Protein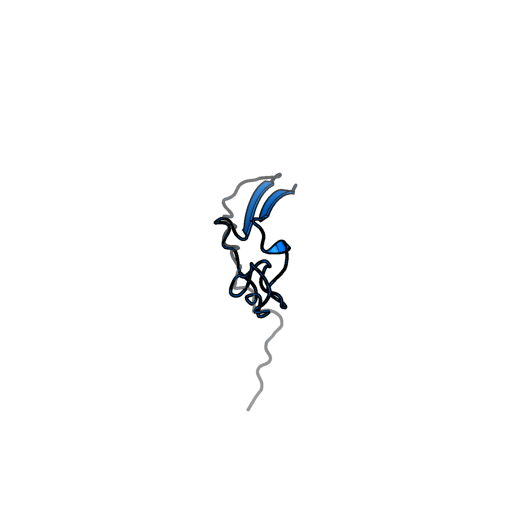 AF-A0A2V9MYL2-F1 (afdb_monomer)

Sequence (87 aa):
MHGGGLGPGGLSGAGGKSPFGGSSGSNRRYNLTFSISARNLLNTFNPGPPVGNLSSPFFGQSINTAGGPFASASANRRIDLQVRFSF

Foldseek 3Di:
DDDDDDDPDDPPPDPPQDPPDDPDDDPPQKDKDKDKDKACQVQDFAFDDFDCDPPDPRGPHRPDGHDDPPTDPVNGIDMDIDMDMDD

pLDDT: mean 74.39, std 16.81, range [41.06, 95.56]

Structure (mmCIF, N/CA/C/O backbone):
data_AF-A0A2V9MYL2-F1
#
_entry.id   AF-A0A2V9MYL2-F1
#
loop_
_atom_site.group_PDB
_atom_site.id
_atom_site.type_symbol
_atom_site.label_atom_id
_atom_site.label_alt_id
_atom_site.label_comp_id
_atom_site.label_asym_id
_atom_site.label_entity_id
_atom_site.label_seq_id
_atom_site.pdbx_PDB_ins_code
_atom_site.Cartn_x
_atom_site.Cartn_y
_atom_site.Cartn_z
_atom_site.occupancy
_atom_site.B_iso_or_equiv
_atom_site.auth_seq_id
_atom_site.auth_comp_id
_atom_site.auth_asym_id
_atom_site.auth_atom_id
_atom_site.pdbx_PDB_model_num
ATOM 1 N N . MET A 1 1 ? 12.482 -59.768 -15.165 1.00 42.28 1 MET A N 1
ATOM 2 C CA . MET A 1 1 ? 11.837 -58.589 -15.780 1.00 42.28 1 MET A CA 1
ATOM 3 C C . MET A 1 1 ? 12.957 -57.587 -16.000 1.00 42.28 1 MET A C 1
ATOM 5 O O . MET A 1 1 ? 13.500 -57.093 -15.023 1.00 42.28 1 MET A O 1
ATOM 9 N N . HIS A 1 2 ? 13.450 -57.487 -17.236 1.00 41.06 2 HIS A N 1
ATOM 10 C CA . HIS A 1 2 ? 14.680 -56.763 -17.568 1.00 41.06 2 HIS A CA 1
ATOM 11 C C . HIS A 1 2 ? 14.487 -55.249 -17.427 1.00 41.06 2 HIS A C 1
ATOM 13 O O . HIS A 1 2 ? 13.498 -54.703 -17.910 1.00 41.06 2 HIS A O 1
ATOM 19 N N . GLY A 1 3 ? 15.441 -54.600 -16.754 1.00 46.97 3 GLY A N 1
ATOM 20 C CA . GLY A 1 3 ? 15.513 -53.152 -16.614 1.00 46.97 3 GLY A CA 1
ATOM 21 C C . GLY A 1 3 ? 15.827 -52.458 -17.938 1.00 46.97 3 GLY A C 1
ATOM 22 O O . GLY A 1 3 ? 16.638 -52.936 -18.727 1.00 46.97 3 GLY A O 1
ATOM 23 N N . GLY A 1 4 ? 15.194 -51.307 -18.151 1.00 48.72 4 GLY A N 1
ATOM 24 C CA . GLY A 1 4 ? 15.554 -50.347 -19.186 1.00 48.72 4 GLY A CA 1
ATOM 25 C C . GLY A 1 4 ? 15.985 -49.053 -18.514 1.00 48.72 4 GLY A C 1
ATOM 26 O O . GLY A 1 4 ? 15.146 -48.314 -18.005 1.00 48.72 4 GLY A O 1
ATOM 27 N N . GLY A 1 5 ? 17.296 -48.823 -18.458 1.00 49.28 5 GLY A N 1
ATOM 28 C CA . GLY A 1 5 ? 17.879 -47.580 -17.971 1.00 49.28 5 GLY A CA 1
ATOM 29 C C . GLY A 1 5 ? 17.475 -46.399 -18.852 1.00 49.28 5 GLY A C 1
ATOM 30 O O . GLY A 1 5 ? 17.463 -46.493 -20.079 1.00 49.28 5 GLY A O 1
ATOM 31 N N . LEU A 1 6 ? 17.159 -45.277 -18.214 1.00 54.59 6 LEU A N 1
ATOM 32 C CA . LEU A 1 6 ? 17.009 -43.995 -18.889 1.00 54.59 6 LEU A CA 1
ATOM 33 C C . LEU A 1 6 ? 18.413 -43.539 -19.304 1.00 54.59 6 LEU A C 1
ATOM 35 O O . LEU A 1 6 ? 19.241 -43.203 -18.458 1.00 54.59 6 LEU A O 1
ATOM 39 N N . GLY A 1 7 ? 18.696 -43.613 -20.604 1.00 55.28 7 GLY A N 1
ATOM 40 C CA . GLY A 1 7 ? 19.961 -43.170 -21.181 1.00 55.28 7 GLY A CA 1
ATOM 41 C C . GLY A 1 7 ? 20.205 -41.663 -20.993 1.00 55.28 7 GLY A C 1
ATOM 42 O O . GLY A 1 7 ? 19.279 -40.902 -20.693 1.00 55.28 7 GLY A O 1
ATOM 43 N N . PRO A 1 8 ? 21.453 -41.204 -21.175 1.00 53.50 8 PRO A N 1
ATOM 44 C CA . PRO A 1 8 ? 21.841 -39.824 -20.933 1.00 53.50 8 PRO A CA 1
ATOM 45 C C . PRO A 1 8 ? 21.394 -38.944 -22.108 1.00 53.50 8 PRO A C 1
ATOM 47 O O . PRO A 1 8 ? 22.148 -38.718 -23.047 1.00 53.50 8 PRO A O 1
ATOM 50 N N . GLY A 1 9 ? 20.153 -38.454 -22.073 1.00 62.81 9 GLY A N 1
ATOM 51 C CA . GLY A 1 9 ? 19.691 -37.426 -23.013 1.00 62.81 9 GLY A CA 1
ATOM 52 C C . GLY A 1 9 ? 18.252 -37.589 -23.481 1.00 62.81 9 GLY A C 1
ATOM 53 O O . GLY A 1 9 ? 18.007 -38.107 -24.564 1.00 62.81 9 GLY A O 1
ATOM 54 N N . GLY A 1 10 ? 17.294 -37.083 -22.703 1.00 52.12 10 GLY A N 1
ATOM 55 C CA . GLY A 1 10 ? 15.889 -37.122 -23.115 1.00 52.12 10 GLY A CA 1
ATOM 56 C C . GLY A 1 10 ? 14.954 -36.130 -22.431 1.00 52.12 10 GLY A C 1
ATOM 57 O O . GLY A 1 10 ? 13.773 -36.417 -22.318 1.00 52.12 10 GLY A O 1
ATOM 58 N N . LEU A 1 11 ? 15.452 -34.979 -21.965 1.00 55.75 11 LEU A N 1
ATOM 59 C CA . LEU A 1 11 ? 14.608 -33.832 -21.574 1.00 55.75 11 LEU A CA 1
ATOM 60 C C . LEU A 1 11 ? 14.778 -32.644 -22.539 1.00 55.75 11 LEU A C 1
ATOM 62 O O . LEU A 1 11 ? 14.522 -31.493 -22.192 1.00 55.75 11 LEU A O 1
ATOM 66 N N . SER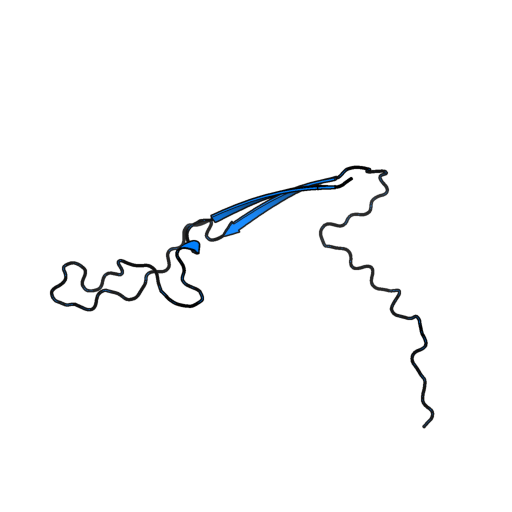 A 1 12 ? 15.198 -32.906 -23.779 1.00 53.22 12 SER A N 1
ATOM 67 C CA . SER A 1 12 ? 15.190 -31.914 -24.855 1.00 53.22 12 SER A CA 1
ATOM 68 C C . SER A 1 12 ? 13.767 -31.761 -25.395 1.00 53.22 12 SER A C 1
ATOM 70 O O . SER A 1 12 ? 13.409 -32.356 -26.408 1.00 53.22 12 SER A O 1
ATOM 72 N N . GLY A 1 13 ? 12.912 -31.018 -24.697 1.00 53.66 13 GLY A N 1
ATOM 73 C CA . GLY A 1 13 ? 11.527 -30.911 -25.157 1.00 53.66 1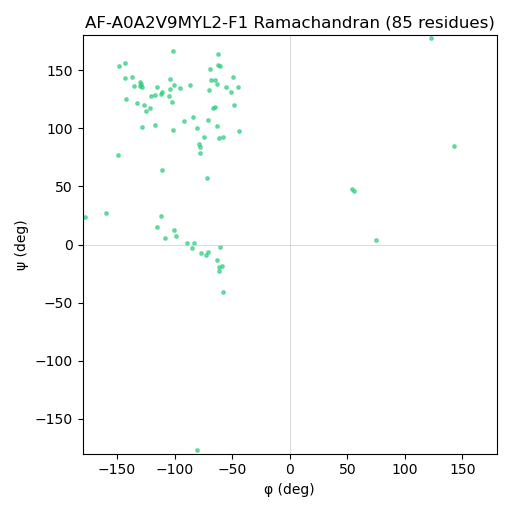3 GLY A CA 1
ATOM 74 C C . GLY A 1 13 ? 10.597 -30.020 -24.359 1.00 53.66 13 GLY A C 1
ATOM 75 O O . GLY A 1 13 ? 9.395 -30.228 -24.410 1.00 53.66 13 GLY A O 1
ATOM 76 N N . ALA A 1 14 ? 11.102 -29.037 -23.623 1.00 47.59 14 ALA A N 1
ATOM 77 C CA . ALA A 1 14 ? 10.242 -28.008 -23.054 1.00 47.59 14 ALA A CA 1
ATOM 78 C C . ALA A 1 14 ? 11.032 -26.711 -22.960 1.00 47.59 14 ALA A C 1
ATOM 80 O O . ALA A 1 14 ? 11.525 -26.324 -21.903 1.00 47.59 14 ALA A O 1
ATOM 81 N N . GLY A 1 15 ? 11.181 -26.050 -24.110 1.00 47.28 15 GLY A N 1
ATOM 82 C CA . GLY A 1 15 ? 11.544 -24.643 -24.156 1.00 47.28 15 GLY A CA 1
ATOM 83 C C . GLY A 1 15 ? 10.494 -23.860 -23.378 1.00 47.28 15 GLY A C 1
ATOM 84 O O . GLY A 1 15 ? 9.448 -23.506 -23.922 1.00 47.28 15 GLY A O 1
ATOM 85 N N . GLY A 1 16 ? 10.768 -23.646 -22.092 1.00 48.06 16 GLY A N 1
ATOM 86 C CA . GLY A 1 16 ? 10.000 -22.790 -21.210 1.00 48.06 16 GLY A CA 1
ATOM 87 C C . GLY A 1 16 ? 10.043 -21.379 -21.764 1.00 48.06 16 GLY A C 1
ATOM 88 O O . GLY A 1 16 ? 10.961 -20.609 -21.493 1.00 48.06 16 GLY A O 1
ATOM 89 N N . LYS A 1 17 ? 9.057 -21.050 -22.595 1.00 49.25 17 LYS A N 1
ATOM 90 C CA . LYS A 1 17 ? 8.766 -19.679 -22.976 1.00 49.25 17 LYS A CA 1
ATOM 91 C C . LYS A 1 17 ? 8.371 -18.958 -21.696 1.00 49.25 17 LYS A C 1
ATOM 93 O O . LYS A 1 17 ? 7.252 -19.114 -21.214 1.00 49.25 17 LYS A O 1
ATOM 98 N N . SER A 1 18 ? 9.295 -18.175 -21.145 1.00 56.59 18 SER A N 1
ATOM 99 C CA . SER A 1 18 ? 8.934 -17.098 -20.230 1.00 56.59 18 SER A CA 1
ATOM 100 C C . SER A 1 18 ? 7.741 -16.342 -20.833 1.00 56.59 18 SER A C 1
ATOM 102 O O . SER A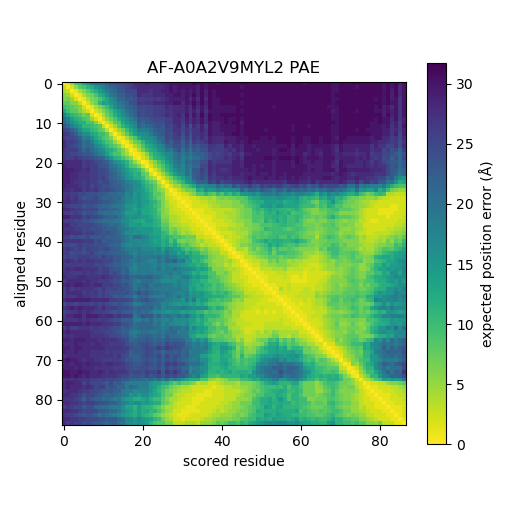 1 18 ? 7.790 -16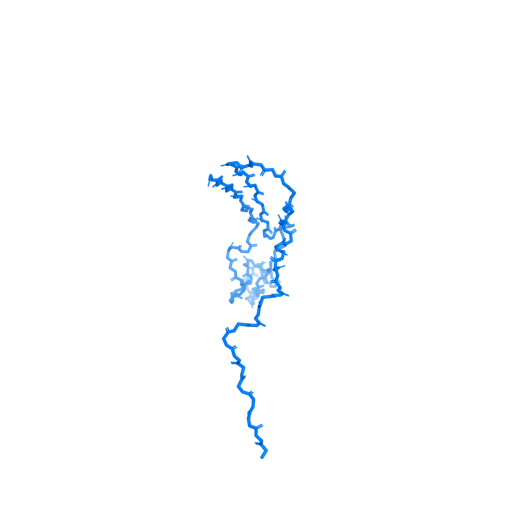.030 -22.026 1.00 56.59 18 SER A O 1
ATOM 104 N N . PRO A 1 19 ? 6.702 -15.992 -20.056 1.00 59.75 19 PRO A N 1
ATOM 105 C CA . PRO A 1 19 ? 5.528 -15.261 -20.553 1.00 59.75 19 PRO A CA 1
ATOM 106 C C . PRO A 1 19 ? 5.853 -13.870 -21.140 1.00 59.75 19 PRO A C 1
ATOM 108 O O . PRO A 1 19 ? 4.978 -13.206 -21.680 1.00 59.75 19 PRO A O 1
ATOM 111 N N . PHE A 1 20 ? 7.124 -13.455 -21.095 1.00 58.81 20 PHE A N 1
ATOM 112 C CA . PHE A 1 20 ? 7.670 -12.232 -21.690 1.00 58.81 20 PHE A CA 1
ATOM 113 C C . PHE A 1 20 ? 8.694 -12.485 -22.819 1.00 58.81 20 PHE A C 1
ATOM 115 O O . PHE A 1 20 ? 9.452 -11.591 -23.186 1.00 58.81 20 PHE A O 1
ATOM 122 N N . GLY A 1 21 ? 8.776 -13.703 -23.360 1.00 58.16 21 GLY A N 1
ATOM 123 C CA . GLY A 1 21 ? 9.853 -14.136 -24.256 1.00 58.16 21 GLY A CA 1
ATOM 124 C C . GLY A 1 21 ? 9.419 -14.362 -25.701 1.00 58.16 21 GLY A C 1
ATOM 125 O O . GLY A 1 21 ? 9.484 -15.488 -26.192 1.00 58.16 21 GLY A O 1
ATOM 126 N N . GLY A 1 22 ? 8.987 -13.310 -26.397 1.00 56.44 22 GLY A N 1
ATOM 127 C CA . GLY A 1 22 ? 8.814 -13.342 -27.851 1.00 56.44 22 GLY A CA 1
ATOM 128 C C . GLY A 1 22 ? 10.170 -13.300 -28.558 1.00 56.44 22 GLY A C 1
ATOM 129 O O . GLY A 1 22 ? 10.701 -12.220 -28.810 1.00 56.44 22 GLY A O 1
ATOM 130 N N . SER A 1 23 ? 10.740 -14.464 -28.878 1.00 63.41 23 SER A N 1
ATOM 131 C CA . SER A 1 23 ? 11.891 -14.556 -29.784 1.00 63.41 23 SER A CA 1
ATOM 132 C C . SER A 1 23 ? 11.409 -14.413 -31.230 1.00 63.41 23 SER A C 1
ATOM 134 O O . SER A 1 23 ? 11.143 -15.400 -31.912 1.00 63.41 23 SER A O 1
ATOM 136 N N . SER A 1 24 ? 11.249 -13.167 -31.676 1.00 55.31 24 SER A N 1
ATOM 137 C CA . SER A 1 24 ? 11.163 -12.825 -33.099 1.00 55.31 24 SER A CA 1
ATOM 138 C C . SER A 1 24 ? 12.508 -12.253 -33.527 1.00 55.31 24 SER A C 1
ATOM 140 O O . SER A 1 24 ? 12.985 -11.285 -32.930 1.00 55.31 24 SER A O 1
ATOM 142 N N . GLY A 1 25 ? 13.113 -12.884 -34.536 1.00 60.22 25 GLY A N 1
ATOM 143 C CA . GLY A 1 25 ? 14.475 -12.664 -35.026 1.00 60.22 25 GLY A CA 1
ATOM 144 C C . GLY A 1 25 ? 14.875 -11.197 -35.169 1.00 60.22 25 GLY A C 1
ATOM 145 O O . GLY A 1 25 ? 14.601 -10.547 -36.172 1.00 60.22 25 GLY A O 1
ATOM 146 N N . SER A 1 26 ? 15.579 -10.687 -34.163 1.00 59.66 26 SER A N 1
ATOM 147 C CA . SER A 1 26 ? 16.103 -9.330 -34.133 1.00 59.66 26 SER A CA 1
ATOM 148 C C . SER A 1 26 ? 17.480 -9.366 -33.481 1.00 59.66 26 SER A C 1
ATOM 150 O O . SER A 1 26 ? 17.617 -9.871 -32.369 1.00 59.66 26 SER A O 1
ATOM 152 N N . ASN A 1 27 ? 18.498 -8.838 -34.168 1.00 68.88 27 ASN A N 1
ATOM 153 C CA . ASN A 1 27 ? 19.868 -8.657 -33.667 1.00 68.88 27 ASN A CA 1
ATOM 154 C C . ASN A 1 27 ? 19.904 -7.524 -32.617 1.00 68.88 27 ASN A C 1
ATOM 156 O O . ASN A 1 27 ? 20.548 -6.492 -32.800 1.00 68.88 27 ASN A O 1
ATOM 160 N N . ARG A 1 28 ? 19.109 -7.661 -31.549 1.00 69.75 28 ARG A N 1
ATOM 161 C CA . ARG A 1 28 ? 19.046 -6.706 -30.439 1.00 69.75 28 ARG A CA 1
ATOM 162 C C . ARG A 1 28 ? 20.214 -6.979 -29.508 1.00 69.75 28 ARG A C 1
ATOM 164 O O . ARG A 1 28 ? 20.155 -7.882 -28.684 1.00 69.75 28 ARG A O 1
ATOM 171 N N . ARG A 1 29 ? 21.255 -6.162 -29.655 1.00 83.75 29 ARG A N 1
ATOM 172 C CA . ARG A 1 29 ? 22.440 -6.139 -28.783 1.00 83.75 29 ARG A CA 1
ATOM 173 C C . ARG A 1 29 ? 22.201 -5.436 -27.449 1.00 83.75 29 ARG A C 1
ATOM 175 O O . ARG A 1 29 ? 23.079 -5.425 -26.613 1.00 83.75 29 ARG A O 1
ATOM 182 N N . TYR A 1 30 ? 21.040 -4.812 -27.270 1.00 89.25 30 TYR A N 1
ATOM 183 C CA . TYR A 1 30 ? 20.687 -4.100 -26.049 1.00 89.25 30 TYR A CA 1
ATOM 184 C C . TYR A 1 30 ? 19.204 -4.307 -25.741 1.00 89.25 30 TYR A C 1
ATOM 186 O O . TYR A 1 30 ? 18.372 -4.342 -26.653 1.00 89.25 30 TYR A O 1
ATOM 194 N N . ASN A 1 31 ? 18.866 -4.425 -24.459 1.00 89.94 31 ASN A N 1
ATOM 195 C CA . ASN A 1 31 ? 17.498 -4.517 -23.960 1.00 89.94 31 ASN A CA 1
ATOM 196 C C . ASN A 1 31 ? 17.333 -3.597 -22.747 1.00 89.94 31 ASN A C 1
ATOM 198 O O . ASN A 1 31 ? 18.193 -3.561 -21.870 1.00 89.94 31 ASN A O 1
ATOM 202 N N . LEU A 1 32 ? 16.217 -2.871 -22.706 1.00 91.88 32 LEU A N 1
ATOM 203 C CA . LEU A 1 32 ? 15.806 -2.037 -21.587 1.00 91.88 32 LEU A CA 1
ATOM 204 C C . LEU A 1 32 ? 14.397 -2.459 -21.154 1.00 91.88 32 LEU A C 1
ATOM 206 O O . LEU A 1 32 ? 13.442 -2.323 -21.915 1.00 91.88 32 LEU A O 1
ATOM 210 N N . THR A 1 33 ? 14.269 -2.986 -19.938 1.00 93.69 33 THR A N 1
ATOM 211 C CA . THR A 1 33 ? 12.996 -3.416 -19.342 1.00 93.69 33 THR A CA 1
ATOM 212 C C . THR A 1 33 ? 12.630 -2.508 -18.173 1.00 93.69 33 THR A C 1
ATOM 214 O O . THR A 1 33 ? 13.441 -2.320 -17.267 1.00 93.69 33 THR A O 1
ATOM 217 N N . PHE A 1 34 ? 11.399 -1.999 -18.163 1.00 95.31 34 PHE A N 1
ATOM 218 C CA . PHE A 1 34 ? 10.811 -1.277 -17.034 1.00 95.31 34 PHE A CA 1
ATOM 219 C C . PHE A 1 34 ? 9.823 -2.191 -16.306 1.00 95.31 34 PHE A C 1
ATOM 221 O O . PHE A 1 34 ? 8.986 -2.825 -16.947 1.00 95.31 34 PHE A O 1
ATOM 228 N N . SER A 1 35 ? 9.896 -2.230 -14.980 1.00 94.06 35 SER A N 1
ATOM 229 C CA . SER A 1 35 ? 9.001 -3.011 -14.127 1.00 94.06 35 SER A CA 1
ATOM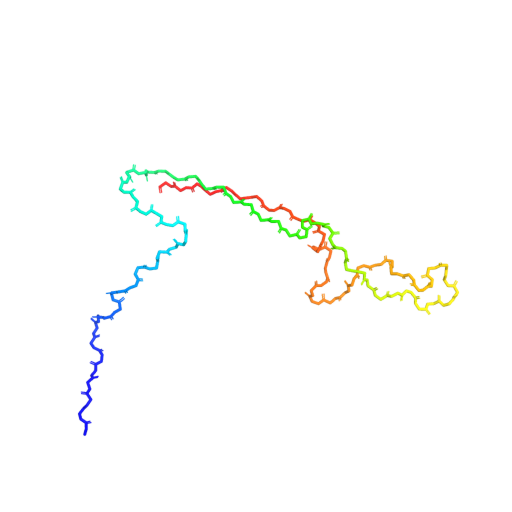 230 C C . SER A 1 35 ? 8.440 -2.134 -13.013 1.00 94.06 35 SER A C 1
ATOM 232 O O . SER A 1 35 ? 9.161 -1.334 -12.417 1.00 94.06 35 SER A O 1
ATOM 234 N N . ILE A 1 36 ? 7.157 -2.317 -12.710 1.00 93.06 36 ILE A N 1
ATOM 235 C CA . ILE A 1 36 ? 6.462 -1.663 -11.601 1.00 93.06 36 ILE A CA 1
ATOM 236 C C . ILE A 1 36 ? 5.756 -2.717 -10.748 1.00 93.06 36 ILE A C 1
ATOM 238 O O . ILE A 1 36 ? 5.118 -3.627 -11.275 1.00 93.06 36 ILE A O 1
ATOM 242 N N . SER A 1 37 ? 5.865 -2.597 -9.429 1.00 90.31 37 SER A N 1
ATOM 243 C CA . SER A 1 37 ? 5.167 -3.443 -8.462 1.00 90.31 37 SER A CA 1
ATOM 244 C C . SER A 1 37 ? 4.536 -2.562 -7.396 1.00 90.31 37 SER A C 1
ATOM 246 O O . SER A 1 37 ? 5.231 -1.819 -6.713 1.00 90.31 37 SER A O 1
ATOM 248 N N . ALA A 1 38 ? 3.220 -2.650 -7.228 1.00 85.81 38 ALA A N 1
ATOM 249 C CA . ALA A 1 38 ? 2.508 -1.927 -6.184 1.00 85.81 38 ALA A CA 1
ATOM 250 C C . ALA A 1 38 ? 1.981 -2.904 -5.130 1.00 85.81 38 ALA A C 1
ATOM 252 O O . ALA A 1 38 ? 1.321 -3.890 -5.456 1.00 85.81 38 ALA A O 1
ATOM 253 N N . ARG A 1 39 ? 2.231 -2.605 -3.854 1.00 82.50 39 ARG A N 1
ATOM 254 C CA . ARG A 1 39 ? 1.617 -3.280 -2.708 1.00 82.50 39 ARG A CA 1
ATOM 255 C C . ARG A 1 39 ? 0.764 -2.288 -1.944 1.00 82.50 39 ARG A C 1
ATOM 257 O O . ARG A 1 39 ? 1.177 -1.156 -1.701 1.00 82.50 39 ARG A O 1
ATOM 264 N N . ASN A 1 40 ? -0.433 -2.730 -1.575 1.00 79.38 40 ASN A N 1
ATOM 265 C CA . ASN A 1 40 ? -1.428 -1.879 -0.939 1.00 79.38 40 ASN A CA 1
ATOM 266 C C . ASN A 1 40 ? -1.744 -0.599 -1.755 1.00 79.38 40 ASN A C 1
ATOM 268 O O . ASN A 1 40 ? -1.750 0.519 -1.237 1.00 79.38 40 ASN A O 1
ATOM 272 N N . LEU A 1 41 ? -1.989 -0.752 -3.065 1.00 77.19 41 LEU A N 1
ATOM 273 C CA . LEU A 1 41 ? -2.257 0.374 -3.971 1.00 77.19 41 LEU A CA 1
ATOM 274 C C . LEU A 1 41 ? -3.470 1.203 -3.517 1.00 77.19 41 LEU A C 1
ATOM 276 O O . LEU A 1 41 ? -3.424 2.431 -3.520 1.00 77.19 41 LEU A O 1
ATOM 280 N N . LEU A 1 42 ? -4.528 0.541 -3.049 1.00 80.44 42 LEU A N 1
ATOM 281 C CA . LEU A 1 42 ? -5.760 1.188 -2.589 1.00 80.44 42 LEU A CA 1
ATOM 282 C C . LEU A 1 42 ? -5.692 1.688 -1.138 1.00 80.44 42 LEU A C 1
ATOM 284 O O . LEU A 1 42 ? -6.655 2.278 -0.667 1.00 80.44 42 LEU A O 1
ATOM 288 N N . ASN A 1 43 ? -4.551 1.526 -0.456 1.00 76.44 43 ASN A N 1
ATOM 289 C CA . ASN A 1 43 ? -4.374 1.915 0.945 1.00 76.44 43 ASN A CA 1
ATOM 290 C C . ASN A 1 43 ? -5.407 1.267 1.889 1.00 76.44 43 ASN A C 1
ATOM 292 O O . ASN A 1 43 ? -6.008 1.923 2.736 1.00 76.44 43 ASN A O 1
ATOM 296 N N . THR A 1 44 ? -5.623 -0.036 1.739 1.00 76.44 44 THR A N 1
ATOM 297 C CA . THR A 1 44 ? -6.361 -0.855 2.697 1.00 76.44 44 THR A CA 1
ATOM 298 C C . THR A 1 44 ? -5.562 -0.939 3.997 1.00 76.44 44 THR A C 1
ATOM 300 O O . THR A 1 44 ? -4.426 -1.418 4.017 1.00 76.44 44 THR A O 1
ATOM 303 N N . PHE A 1 45 ? -6.144 -0.427 5.078 1.00 76.38 45 PHE A N 1
ATOM 304 C CA . PHE A 1 45 ? -5.576 -0.459 6.422 1.00 76.38 45 PHE A CA 1
ATOM 305 C C . PHE A 1 45 ? -6.126 -1.664 7.186 1.00 76.38 45 PHE A C 1
ATOM 307 O O . PHE A 1 45 ? -7.330 -1.904 7.169 1.00 76.38 45 PHE A O 1
ATOM 314 N N . ASN A 1 46 ? -5.250 -2.397 7.873 1.00 77.69 46 ASN A N 1
ATOM 315 C CA . ASN A 1 46 ? -5.641 -3.510 8.734 1.00 77.69 46 ASN A CA 1
ATOM 316 C C . ASN A 1 46 ? -5.619 -3.040 10.195 1.00 77.69 46 ASN A C 1
ATOM 318 O O . ASN A 1 46 ? -4.532 -2.990 10.779 1.00 77.69 46 ASN A O 1
ATOM 322 N N . PRO A 1 47 ? -6.769 -2.675 10.791 1.00 81.25 47 PRO A N 1
ATOM 323 C CA . PRO A 1 47 ? -6.823 -2.238 12.179 1.00 81.25 47 PRO A CA 1
ATOM 324 C C . PRO A 1 47 ? -6.430 -3.374 13.127 1.00 81.25 47 PRO A C 1
ATOM 326 O O . PRO A 1 47 ? -6.766 -4.537 12.910 1.00 81.25 47 PRO A O 1
ATOM 329 N N . GLY A 1 48 ? -5.699 -3.029 14.181 1.00 84.38 48 GLY A N 1
ATOM 330 C CA . GLY A 1 48 ? -5.357 -3.937 15.266 1.00 84.38 48 GLY A CA 1
ATOM 331 C C . GLY A 1 48 ? -6.490 -4.095 16.279 1.00 84.38 48 GLY A C 1
ATOM 332 O O . GLY A 1 48 ? -7.577 -3.540 16.090 1.00 84.38 48 GLY A O 1
ATOM 333 N N . PRO A 1 49 ? -6.256 -4.857 17.361 1.00 88.00 49 PRO A N 1
ATOM 334 C CA . PRO A 1 49 ? -7.236 -5.039 18.423 1.00 88.00 49 PRO A CA 1
ATOM 335 C C . PRO A 1 49 ? -7.692 -3.691 19.004 1.00 88.00 49 PRO A C 1
ATOM 337 O O . PRO A 1 49 ? -6.841 -2.838 19.269 1.00 88.00 49 PRO A O 1
ATOM 340 N N . PRO A 1 50 ? -9.002 -3.488 19.224 1.00 90.69 50 PRO A N 1
ATOM 341 C CA . PRO A 1 50 ? -9.502 -2.271 19.849 1.00 90.69 50 PRO A CA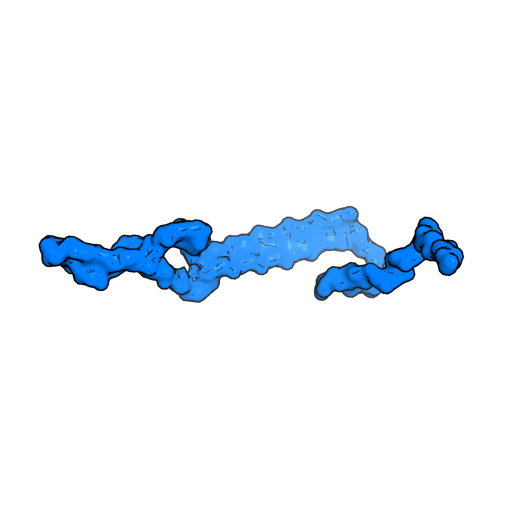 1
ATOM 342 C C . PRO A 1 50 ? -8.983 -2.083 21.279 1.00 90.69 50 PRO A C 1
ATOM 344 O O . PRO A 1 50 ? -8.681 -3.052 21.980 1.00 90.69 50 PRO A O 1
ATOM 347 N N . VAL A 1 51 ? -8.931 -0.836 21.752 1.00 92.69 51 VAL A N 1
ATOM 348 C CA . VAL A 1 51 ? -8.557 -0.531 23.140 1.00 92.69 51 VAL A CA 1
ATOM 349 C C . VAL A 1 51 ? -9.601 -1.106 24.104 1.00 92.69 51 VAL A C 1
ATOM 351 O O . VAL A 1 51 ? -10.763 -0.705 24.087 1.00 92.69 51 VAL A O 1
ATOM 354 N N . GLY A 1 52 ? -9.171 -2.024 24.976 1.00 93.44 52 GLY A N 1
ATOM 355 C CA . GLY A 1 52 ? -10.021 -2.686 25.979 1.00 93.44 52 GLY A CA 1
ATOM 356 C C . GLY A 1 52 ? -10.129 -1.965 27.330 1.00 93.44 52 GLY A C 1
ATOM 357 O O . GLY A 1 52 ? -10.783 -2.464 28.240 1.00 93.44 52 GLY A O 1
ATOM 358 N N . ASN A 1 53 ? -9.481 -0.809 27.492 1.00 93.88 53 ASN A N 1
ATOM 359 C CA . ASN A 1 53 ? -9.538 -0.028 28.728 1.00 93.88 53 ASN A CA 1
ATOM 360 C C . ASN A 1 53 ? -10.784 0.871 28.741 1.00 93.88 53 ASN A C 1
ATOM 362 O O . ASN A 1 53 ? -10.827 1.857 28.010 1.00 93.88 53 ASN A O 1
ATOM 366 N N . LEU A 1 54 ? -11.758 0.552 29.599 1.00 92.69 54 LEU A N 1
ATOM 367 C CA . LEU A 1 54 ? -13.016 1.300 29.756 1.00 92.69 54 LEU A CA 1
ATOM 368 C C . LEU A 1 54 ? -12.827 2.757 30.211 1.00 92.69 54 LEU A C 1
ATOM 370 O O . LEU A 1 54 ? -13.691 3.587 29.956 1.00 92.69 54 LEU A O 1
ATOM 374 N N . SER A 1 55 ? -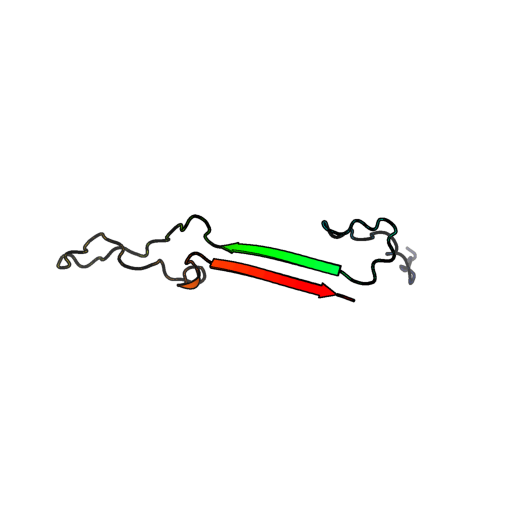11.701 3.083 30.849 1.00 95.56 55 SER A N 1
ATOM 375 C CA . SER A 1 55 ? -11.361 4.455 31.252 1.00 95.56 55 SER A CA 1
ATOM 376 C C . SER A 1 55 ? -10.695 5.262 30.129 1.00 95.56 55 SER A C 1
ATOM 378 O O . SER A 1 55 ? -10.359 6.428 30.328 1.00 95.56 55 SER A O 1
ATOM 380 N N . SER A 1 56 ? -10.442 4.657 28.962 1.00 92.50 56 SER A N 1
ATOM 381 C CA . SER A 1 56 ? -9.839 5.338 27.816 1.00 92.50 56 SER A CA 1
ATOM 382 C C . SER A 1 56 ? -10.905 6.032 26.964 1.00 92.50 56 SER A C 1
ATOM 384 O O . SER A 1 56 ? -11.907 5.400 26.629 1.00 92.50 56 SER A O 1
ATOM 386 N N . PRO A 1 57 ? -10.668 7.270 26.487 1.00 93.50 57 PRO A N 1
ATOM 387 C CA . PRO A 1 57 ? -11.539 7.894 25.486 1.00 93.50 57 PRO A CA 1
ATOM 388 C C . PRO A 1 57 ? -11.546 7.137 24.146 1.00 93.50 57 PRO A C 1
ATOM 390 O O . PRO A 1 57 ? -12.406 7.384 23.306 1.00 93.50 57 PRO A O 1
ATOM 393 N N . PHE A 1 58 ? -10.601 6.214 23.945 1.00 93.94 58 PHE A N 1
ATOM 394 C CA . PHE A 1 58 ? -10.479 5.390 22.745 1.00 93.94 58 PHE A CA 1
ATOM 395 C C . PHE A 1 58 ? -11.034 3.975 22.939 1.00 93.94 58 PHE A C 1
ATOM 397 O O . PHE A 1 58 ? -10.762 3.106 22.113 1.00 93.94 58 PHE A O 1
ATOM 404 N N . PHE A 1 59 ? -11.777 3.706 24.020 1.00 93.62 59 PHE A N 1
ATOM 405 C CA . PHE A 1 59 ? -12.378 2.392 24.247 1.00 93.62 59 PHE A CA 1
ATOM 406 C C . PHE A 1 59 ? -13.169 1.921 23.016 1.00 93.62 59 PHE A C 1
ATOM 408 O O . PHE A 1 59 ? -13.964 2.668 22.445 1.00 93.62 59 PHE A O 1
ATOM 415 N N . GLY A 1 60 ? -12.924 0.682 22.586 1.00 90.88 60 GLY A N 1
ATOM 416 C CA . GLY A 1 60 ? -13.554 0.116 21.392 1.00 90.88 60 GLY A CA 1
ATOM 417 C C . GLY A 1 60 ? -13.009 0.640 20.055 1.00 90.88 60 GLY A C 1
ATOM 418 O O . GLY A 1 60 ? -13.500 0.223 19.009 1.00 90.88 60 GLY A O 1
ATOM 419 N N . GLN A 1 61 ? -11.978 1.492 20.055 1.00 91.31 61 GLN A N 1
ATOM 420 C CA . GLN A 1 61 ? -11.314 1.977 18.841 1.00 91.31 61 GLN A CA 1
ATOM 421 C C . GLN A 1 61 ? -9.968 1.285 18.613 1.00 91.31 61 GLN A C 1
ATOM 423 O O . GLN A 1 61 ? -9.210 1.039 19.552 1.00 91.31 61 GLN A O 1
ATOM 428 N N . SER A 1 62 ? -9.647 1.011 17.349 1.00 87.88 62 SER A N 1
ATOM 429 C CA . SER A 1 62 ? -8.339 0.506 16.920 1.00 87.88 62 SER A CA 1
ATOM 430 C C . SER A 1 62 ? -7.425 1.674 16.548 1.00 87.88 62 SER A C 1
ATOM 432 O O . SER A 1 62 ? -7.598 2.291 15.500 1.00 87.88 62 SER A O 1
ATOM 434 N N . ILE A 1 63 ? -6.442 1.972 17.396 1.00 86.75 63 ILE A N 1
ATOM 435 C CA . ILE A 1 63 ? -5.514 3.113 17.232 1.00 86.75 63 ILE A CA 1
ATOM 436 C C . ILE A 1 63 ? -4.157 2.709 16.632 1.00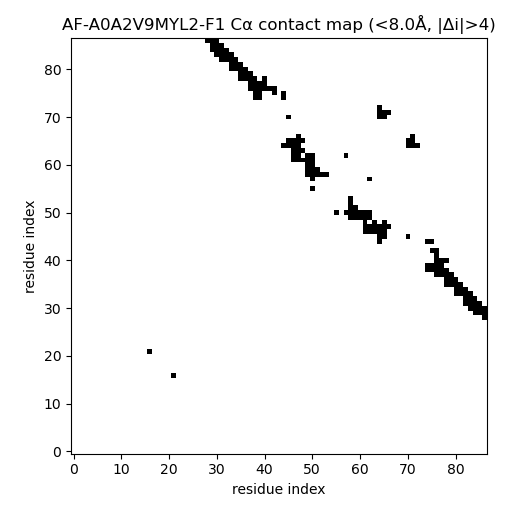 86.75 63 ILE A C 1
ATOM 438 O O . ILE A 1 63 ? -3.209 3.488 16.584 1.00 86.75 63 ILE A O 1
ATOM 442 N N . ASN A 1 64 ? -4.049 1.461 16.200 1.00 81.25 64 ASN A N 1
ATOM 443 C CA . ASN A 1 64 ? -2.827 0.794 15.796 1.00 81.25 64 ASN A CA 1
ATOM 444 C C . ASN A 1 64 ? -3.147 -0.226 14.698 1.00 81.25 64 ASN A C 1
ATOM 446 O O . ASN A 1 64 ? -4.268 -0.724 14.606 1.00 81.25 64 ASN A O 1
ATOM 450 N N . THR A 1 65 ? -2.168 -0.522 13.846 1.00 78.94 65 THR A N 1
ATOM 451 C CA . THR A 1 65 ? -2.264 -1.588 12.839 1.00 78.94 65 THR A CA 1
ATOM 452 C C . THR A 1 65 ? -2.271 -2.950 13.531 1.00 78.94 65 THR A C 1
ATOM 454 O O . THR A 1 65 ? -1.664 -3.111 14.593 1.00 78.94 65 THR A O 1
ATOM 457 N N . ALA A 1 66 ? -2.920 -3.947 12.927 1.00 78.44 66 ALA A N 1
ATOM 458 C CA . ALA A 1 66 ? -2.786 -5.337 13.344 1.00 78.44 66 ALA A CA 1
ATOM 459 C C . ALA A 1 66 ? -1.302 -5.722 13.480 1.00 78.44 66 ALA A C 1
ATOM 461 O O . ALA A 1 66 ? -0.454 -5.235 12.731 1.00 78.44 66 ALA A O 1
ATOM 462 N N . GLY A 1 67 ? -0.993 -6.566 14.466 1.00 73.75 67 GLY A N 1
ATOM 463 C CA . GLY A 1 67 ? 0.325 -7.175 14.660 1.00 73.75 67 GLY A CA 1
ATOM 464 C C . GLY A 1 67 ? 0.353 -8.622 14.156 1.00 73.75 67 GLY A C 1
ATOM 465 O O . GLY A 1 67 ? -0.694 -9.207 13.882 1.00 73.75 67 GLY A O 1
ATOM 466 N N . GLY A 1 68 ? 1.546 -9.203 14.016 1.00 71.62 68 GLY A N 1
ATOM 467 C CA . GLY A 1 68 ? 1.738 -10.592 13.579 1.00 71.62 68 GLY A CA 1
ATOM 468 C C . GLY A 1 68 ? 2.606 -10.724 12.321 1.00 71.62 68 GLY A C 1
ATOM 469 O O . GLY A 1 68 ? 3.020 -9.721 11.745 1.00 71.62 68 GLY A O 1
ATOM 470 N N . PRO A 1 69 ? 2.889 -11.955 11.859 1.00 66.75 69 PRO A N 1
ATOM 471 C CA . PRO A 1 69 ? 3.834 -12.208 10.763 1.00 66.75 69 PRO A CA 1
ATOM 472 C C . PRO A 1 69 ? 3.431 -11.566 9.423 1.00 66.75 69 PRO A C 1
ATOM 474 O O . PRO A 1 69 ? 4.279 -11.369 8.558 1.00 66.75 69 PRO A O 1
ATOM 477 N N . PHE A 1 70 ? 2.155 -11.203 9.264 1.00 66.44 70 PHE A N 1
ATOM 478 C CA . PHE A 1 70 ? 1.615 -10.538 8.071 1.00 66.44 70 PHE A CA 1
ATOM 479 C C . PHE A 1 70 ? 1.256 -9.068 8.299 1.00 66.44 70 PHE A C 1
ATOM 481 O O . PHE A 1 70 ? 0.680 -8.427 7.422 1.00 66.44 70 PHE A O 1
ATOM 488 N N . ALA A 1 71 ? 1.565 -8.531 9.477 1.00 64.62 71 ALA A N 1
ATOM 489 C CA . ALA A 1 71 ? 1.103 -7.226 9.896 1.00 64.62 71 ALA A CA 1
ATOM 490 C C . ALA A 1 71 ? 2.313 -6.401 10.350 1.00 64.62 71 ALA A C 1
ATOM 492 O O . ALA A 1 71 ? 2.916 -6.620 11.397 1.00 64.62 71 ALA A O 1
ATOM 493 N N . SER A 1 72 ? 2.747 -5.512 9.463 1.00 61.88 72 SER A N 1
ATOM 494 C CA . SER A 1 72 ? 3.984 -4.751 9.596 1.00 61.88 72 SER A CA 1
ATOM 495 C C . SER A 1 72 ? 3.757 -3.345 9.048 1.00 61.88 72 SER A C 1
ATOM 497 O O . SER A 1 72 ? 2.897 -3.158 8.192 1.00 61.88 72 SER A O 1
ATOM 499 N N . ALA A 1 73 ? 4.534 -2.349 9.483 1.00 57.62 73 ALA A N 1
ATOM 500 C CA . ALA A 1 73 ? 4.453 -0.981 8.949 1.00 57.62 73 ALA A CA 1
ATOM 501 C C . ALA A 1 73 ? 4.719 -0.916 7.426 1.00 57.62 73 ALA A C 1
ATOM 503 O O . ALA A 1 73 ? 4.313 0.025 6.750 1.00 57.62 73 ALA A O 1
ATOM 504 N N . SER A 1 74 ? 5.345 -1.958 6.863 1.00 54.16 74 SER A N 1
ATOM 505 C CA . SER A 1 74 ? 5.505 -2.167 5.417 1.00 54.16 74 SER A CA 1
ATOM 506 C C . SER A 1 74 ? 4.211 -2.543 4.681 1.00 54.16 74 SER A C 1
ATOM 508 O O . SER A 1 74 ? 4.220 -2.618 3.451 1.00 54.16 74 SER A O 1
ATOM 510 N N . ALA A 1 75 ? 3.112 -2.767 5.411 1.00 57.44 75 ALA A N 1
ATOM 511 C CA . ALA A 1 75 ? 1.767 -2.874 4.865 1.00 57.44 75 ALA A CA 1
ATOM 512 C C . ALA A 1 75 ? 1.216 -1.511 4.418 1.00 57.44 75 ALA A C 1
ATOM 514 O O . ALA A 1 75 ? 0.190 -1.486 3.749 1.00 57.44 75 ALA A O 1
ATOM 515 N N . ASN A 1 76 ? 1.883 -0.389 4.719 1.00 64.69 76 ASN A N 1
ATOM 516 C CA . ASN A 1 76 ? 1.584 0.896 4.087 1.00 64.69 76 ASN A CA 1
ATOM 517 C C . ASN A 1 76 ? 1.797 0.829 2.564 1.00 64.69 76 ASN A C 1
ATOM 519 O O . ASN A 1 76 ? 2.601 0.042 2.061 1.00 64.69 76 ASN A O 1
ATOM 523 N N . ARG A 1 77 ? 1.073 1.680 1.824 1.00 79.81 77 ARG A N 1
ATOM 524 C CA . ARG A 1 77 ? 1.163 1.800 0.360 1.00 79.81 77 ARG A CA 1
ATOM 525 C C . ARG A 1 77 ? 2.623 1.899 -0.102 1.00 79.81 77 ARG A C 1
ATOM 527 O O . ARG A 1 77 ? 3.322 2.849 0.246 1.00 79.81 77 ARG A O 1
ATOM 534 N N . ARG A 1 78 ? 3.061 0.942 -0.927 1.00 81.62 78 ARG A N 1
ATOM 535 C CA . ARG A 1 78 ? 4.419 0.870 -1.488 1.00 81.62 78 ARG A CA 1
ATOM 536 C C . ARG A 1 78 ? 4.370 0.662 -2.997 1.00 81.62 78 ARG A C 1
ATOM 538 O O . ARG A 1 78 ? 3.612 -0.173 -3.482 1.00 81.62 78 ARG A O 1
ATOM 545 N N . ILE A 1 79 ? 5.205 1.401 -3.722 1.00 87.56 79 ILE A N 1
ATOM 546 C CA . ILE A 1 79 ? 5.390 1.268 -5.168 1.00 87.56 79 ILE A CA 1
ATOM 547 C C . ILE A 1 79 ? 6.887 1.080 -5.422 1.00 87.56 79 ILE A C 1
ATOM 549 O O . ILE A 1 79 ? 7.689 1.931 -5.049 1.00 87.56 79 ILE A O 1
ATOM 553 N N . ASP A 1 80 ? 7.250 -0.042 -6.031 1.00 90.75 80 ASP A N 1
ATOM 554 C CA . ASP A 1 80 ? 8.609 -0.394 -6.421 1.00 90.75 80 ASP A CA 1
ATOM 555 C C . ASP A 1 80 ? 8.752 -0.233 -7.940 1.00 90.75 80 ASP A C 1
ATOM 557 O O . ASP A 1 80 ? 7.954 -0.772 -8.711 1.00 90.75 80 ASP A O 1
ATOM 561 N N . LEU A 1 81 ? 9.771 0.515 -8.361 1.00 94.94 81 LEU A N 1
ATOM 562 C CA . LEU A 1 81 ? 10.103 0.769 -9.762 1.00 94.94 81 LEU A CA 1
ATOM 563 C C . LEU A 1 81 ? 11.480 0.179 -10.050 1.00 94.94 81 LEU A C 1
ATOM 565 O O . LEU A 1 81 ? 12.440 0.458 -9.333 1.00 94.94 81 LEU A O 1
ATOM 569 N N . GLN A 1 82 ? 11.585 -0.624 -11.102 1.00 95.44 82 GLN A N 1
ATOM 570 C CA . GLN A 1 82 ? 12.835 -1.246 -11.513 1.00 95.44 82 GLN A CA 1
ATOM 571 C C . GLN A 1 82 ? 13.082 -0.998 -12.995 1.00 95.44 82 GLN A C 1
ATOM 573 O O . GLN A 1 82 ? 12.189 -1.132 -13.829 1.00 95.44 82 GLN A O 1
ATOM 578 N N . VAL A 1 83 ? 14.334 -0.690 -13.316 1.00 95.25 83 VAL A N 1
ATOM 579 C CA . VAL A 1 83 ? 14.825 -0.617 -14.689 1.00 95.25 83 VAL A CA 1
ATOM 580 C C . VAL A 1 83 ? 15.953 -1.626 -14.831 1.00 95.25 83 VAL A C 1
ATOM 582 O O . VAL A 1 83 ? 16.874 -1.647 -14.016 1.00 95.25 83 VAL A O 1
ATOM 585 N N . ARG A 1 84 ? 15.874 -2.487 -15.845 1.00 95.19 84 ARG A N 1
ATOM 586 C CA . ARG A 1 84 ? 16.914 -3.467 -16.157 1.00 95.19 84 ARG A CA 1
ATOM 587 C C . ARG A 1 84 ? 17.425 -3.247 -17.568 1.00 95.19 84 ARG A C 1
ATOM 589 O O . ARG A 1 84 ? 16.676 -3.410 -18.527 1.00 95.19 84 ARG A O 1
ATOM 596 N N . PHE A 1 85 ? 18.705 -2.923 -17.666 1.00 93.62 85 PHE A N 1
ATOM 597 C CA . PHE A 1 85 ? 19.441 -2.866 -18.919 1.00 93.62 85 PHE A CA 1
ATOM 598 C C . PHE A 1 85 ? 20.287 -4.136 -19.084 1.00 93.62 85 PHE A C 1
ATOM 600 O O . PHE A 1 85 ? 20.903 -4.583 -18.117 1.00 93.62 85 PHE A O 1
ATOM 607 N N . SER A 1 86 ? 20.320 -4.718 -20.282 1.00 87.25 86 SER A N 1
ATOM 608 C CA . SER A 1 86 ? 21.228 -5.818 -20.638 1.00 87.25 86 SER A CA 1
ATOM 609 C C . SER A 1 86 ? 21.821 -5.598 -22.026 1.00 87.25 86 SER A C 1
ATOM 611 O O . SER A 1 86 ? 21.125 -5.098 -22.911 1.00 87.25 86 SER A O 1
ATOM 613 N N . PHE A 1 87 ? 23.080 -5.990 -22.200 1.00 88.19 87 PHE A N 1
ATOM 614 C CA . PHE A 1 87 ? 23.872 -5.876 -23.425 1.00 88.19 87 PHE A CA 1
ATOM 615 C C . PHE A 1 87 ? 24.369 -7.251 -23.890 1.00 88.19 87 PHE A C 1
ATOM 617 O O . PHE A 1 87 ? 24.349 -8.180 -23.049 1.00 88.19 87 PHE A O 1
#

Solvent-accessible surface area (backbone atoms only — not comparable to full-atom values): 6012 Å² total; per-residue (Å²): 135,85,86,79,81,86,68,100,79,83,81,89,82,71,85,77,67,53,99,85,56,82,88,66,97,65,95,68,67,60,48,80,45,81,48,78,47,70,43,42,79,85,58,69,78,58,66,22,79,47,39,83,49,84,89,42,97,50,46,75,38,51,92,44,65,32,75,58,101,88,34,53,84,79,56,47,65,42,76,50,78,48,78,48,76,51,109

Mean predicted aligned error: 16.31 Å

Radius of gyration: 26.6 Å; Cα contacts (8 Å, |Δi|>4): 92; chains: 1; bounding box: 37×66×66 Å

Secondary structure (DSSP, 8-state):
-------S----------TT----S-----EEEEEEEEESTT----B-PPB--TTSTTBT---SBPPBTTB-GGGS-EEEEEEEEE-